Protein AF-A0A443QD16-F1 (afdb_monomer)

Secondary structure (DSSP, 8-state):
---------------SSPPPP---------BTTB------------SS--TT---------SSTTHHHHHTHHHHSPPP-SSHHHHHHHHHHHHHHHHHHHHTT---HHHHHHHHHHHHHHHHHHGGGB-TTS-B-SS-TTSSS---

Nearest PDB structures (foldseek):
  6tav-assembly1_C  TM=7.279E-01  e=1.720E-06  Homo sapiens
  6tav-assembly1_B  TM=7.252E-01  e=4.673E-06  Homo sapiens
  7voo-assembly1_A  TM=7.309E-01  e=1.351E-05  Homo sapiens
  6tav-assembly1_A  TM=7.197E-01  e=1.630E-05  Homo sapiens
  6tav-assembly1_D  TM=7.249E-01  e=1.965E-05  Homo sapiens

Organism: NCBI:txid1965070

Mean predicted aligned error: 9.18 Å

Solvent-accessible surface area (backbone atoms only — not comparable to full-atom values): 9807 Å² total; per-residue (Å²): 134,87,87,83,88,87,87,88,84,88,81,88,84,73,75,80,80,83,89,82,86,84,88,87,87,81,90,83,84,72,47,98,91,38,85,74,85,88,83,88,83,87,84,82,76,68,97,78,74,63,84,93,61,80,82,89,86,89,85,87,74,98,41,94,60,49,70,64,52,73,48,40,74,75,44,52,38,70,36,48,81,48,39,59,48,19,48,68,26,28,52,44,23,54,54,52,52,52,49,26,54,77,69,71,67,63,45,7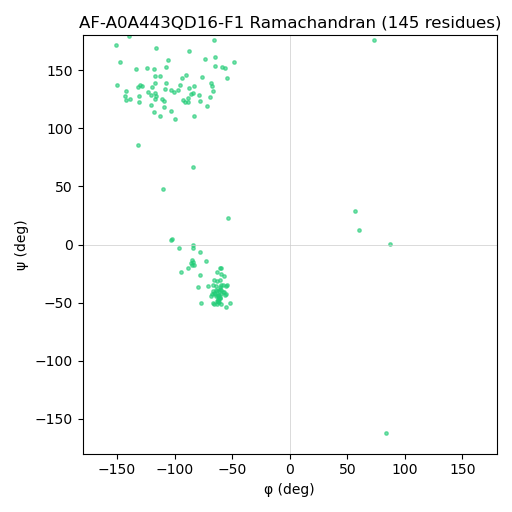3,71,58,50,53,52,28,51,52,25,43,55,53,24,52,60,54,48,55,62,23,47,46,98,86,71,26,41,26,60,52,63,84,80,56,95,62,61,77,90

Foldseek 3Di:
DDDDDDDDDDDDDADDDDDDDDDDDDDDDADPVRNDDDDDDDDDDDPDDDPPNDDDDDDDDPDPCVVVVVPVVVLLDAADDFLVSLVVNLVSLVVNQVVCVVVVNDDPVSVVSSVVSNVRSVVVQVQQADPVRAGDRHGPPDPDGPD

Structure (mmCIF, N/CA/C/O backbone):
data_AF-A0A443QD16-F1
#
_entry.id   AF-A0A443QD16-F1
#
loop_
_atom_site.group_PDB
_atom_site.id
_atom_site.type_symbol
_atom_site.label_atom_id
_atom_site.label_alt_id
_atom_site.label_comp_id
_atom_site.label_asym_id
_atom_site.label_entity_id
_atom_site.label_seq_id
_atom_site.pdbx_PDB_ins_code
_atom_site.Cartn_x
_atom_site.Cartn_y
_atom_site.Cartn_z
_atom_site.occupancy
_atom_site.B_iso_or_equiv
_atom_site.auth_seq_id
_atom_site.auth_comp_id
_atom_site.auth_asym_id
_atom_site.auth_atom_id
_atom_site.pdbx_PDB_model_num
ATOM 1 N N . MET A 1 1 ? -15.197 -53.457 21.925 1.00 50.12 1 MET A N 1
ATOM 2 C CA . MET A 1 1 ? -15.370 -51.988 21.973 1.00 50.12 1 MET A CA 1
ATOM 3 C C . MET A 1 1 ? -15.159 -51.446 20.571 1.00 50.12 1 MET A C 1
ATOM 5 O O . MET A 1 1 ? -14.107 -51.714 20.009 1.00 50.12 1 MET A O 1
ATOM 9 N N . ARG A 1 2 ? -16.152 -50.775 19.975 1.00 52.06 2 ARG A N 1
ATOM 10 C CA . ARG A 1 2 ? -15.963 -50.051 18.708 1.00 52.06 2 ARG A CA 1
ATOM 11 C C . ARG A 1 2 ? -15.500 -48.636 19.045 1.00 52.06 2 ARG A C 1
ATOM 13 O O . ARG A 1 2 ? -16.141 -47.984 19.862 1.00 52.06 2 ARG A O 1
ATOM 20 N N . ALA A 1 3 ? -14.380 -48.219 18.469 1.00 67.88 3 ALA A N 1
ATOM 21 C CA . ALA A 1 3 ? -13.935 -46.834 18.510 1.00 67.88 3 ALA A CA 1
ATOM 22 C C . ALA A 1 3 ? -14.655 -46.065 17.396 1.00 67.88 3 ALA A C 1
ATOM 24 O O . ALA A 1 3 ? -14.783 -46.575 16.282 1.00 67.88 3 ALA A O 1
ATOM 25 N N . TYR A 1 4 ? -15.139 -44.870 17.713 1.00 79.62 4 TYR A N 1
ATOM 26 C CA . TYR A 1 4 ? -15.719 -43.933 16.756 1.00 79.62 4 TYR A CA 1
ATOM 27 C C . TYR A 1 4 ? -14.838 -42.692 16.764 1.00 79.62 4 TYR A C 1
ATOM 29 O O . TYR A 1 4 ? -14.400 -42.263 17.832 1.00 79.62 4 TYR A O 1
ATOM 37 N N . ASP A 1 5 ? -14.601 -42.142 15.584 1.00 82.12 5 ASP A N 1
ATOM 38 C CA . ASP A 1 5 ? -13.921 -40.868 15.401 1.00 82.12 5 ASP A CA 1
ATOM 39 C C . ASP A 1 5 ? -14.961 -39.829 14.963 1.00 82.12 5 ASP A C 1
ATOM 41 O O . ASP A 1 5 ? -15.870 -40.152 14.192 1.00 82.12 5 ASP A O 1
ATOM 45 N N . VAL A 1 6 ? -14.881 -38.613 15.501 1.00 89.31 6 VAL A N 1
ATOM 46 C CA . VAL A 1 6 ? -15.849 -37.537 15.245 1.00 89.31 6 VAL A CA 1
ATOM 47 C C . VAL A 1 6 ? -15.092 -36.269 14.893 1.00 89.31 6 VAL A C 1
ATOM 49 O O . VAL A 1 6 ? -14.243 -35.807 15.652 1.00 89.31 6 VAL A O 1
ATOM 52 N N . VAL A 1 7 ? -15.46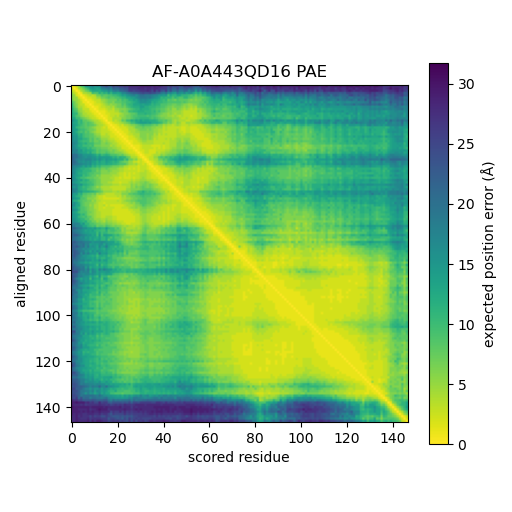7 -35.668 13.766 1.00 88.31 7 VAL A N 1
ATOM 53 C CA . VAL A 1 7 ? -14.936 -34.384 13.306 1.00 88.31 7 VAL A CA 1
ATOM 54 C C . VAL A 1 7 ? -16.010 -33.314 13.459 1.00 88.31 7 VAL A C 1
ATOM 56 O O . VAL A 1 7 ? -17.160 -33.514 13.067 1.00 88.31 7 VAL A O 1
ATOM 59 N N . PHE A 1 8 ? -15.625 -32.164 14.011 1.00 89.06 8 PHE A N 1
ATOM 60 C CA . PHE A 1 8 ? -16.461 -30.969 14.060 1.00 89.06 8 PHE A CA 1
ATOM 61 C C . PHE A 1 8 ? -15.882 -29.906 13.135 1.00 89.06 8 PHE A C 1
ATOM 63 O O . PHE A 1 8 ? -14.739 -29.488 13.312 1.00 89.06 8 PHE A O 1
ATOM 70 N N . GLU A 1 9 ? -16.699 -29.413 12.209 1.00 92.38 9 GLU A N 1
ATOM 71 C CA . GLU A 1 9 ? -16.370 -28.247 11.394 1.00 92.38 9 GLU A CA 1
ATOM 72 C C . GLU A 1 9 ? -17.349 -27.106 11.659 1.00 92.38 9 GLU A C 1
ATOM 74 O O . GLU A 1 9 ? -18.536 -27.315 11.915 1.00 92.38 9 GLU A O 1
ATOM 79 N N . LYS A 1 10 ? -16.840 -25.874 11.612 1.00 94.25 10 LYS A N 1
ATOM 80 C CA . LYS A 1 10 ? -17.655 -24.665 11.733 1.00 94.25 10 LYS A CA 1
ATOM 81 C C . LYS A 1 10 ? -17.893 -24.089 10.350 1.00 94.25 10 LYS A C 1
ATOM 83 O O . LYS A 1 10 ? -16.946 -23.861 9.604 1.00 94.25 10 LYS A O 1
ATOM 88 N N . LEU A 1 11 ? -19.150 -23.783 10.056 1.00 93.75 11 LEU A N 1
ATOM 89 C CA . LEU A 1 11 ? -19.541 -23.110 8.826 1.00 93.75 11 LEU A CA 1
ATOM 90 C C . LEU A 1 11 ? -19.833 -21.637 9.114 1.00 93.75 11 LEU A C 1
ATOM 92 O O . LEU A 1 11 ? -20.531 -21.304 10.073 1.00 93.75 11 LEU A O 1
ATOM 96 N N . LEU A 1 12 ? -19.291 -20.754 8.277 1.00 93.44 12 LEU A N 1
ATOM 97 C CA . LEU A 1 12 ? -19.601 -19.330 8.316 1.00 93.44 12 LEU A CA 1
ATOM 98 C C . LEU A 1 12 ? -20.901 -19.083 7.548 1.00 93.44 12 LEU A C 1
ATOM 100 O O . LEU A 1 12 ? -20.924 -19.168 6.322 1.00 93.44 12 LEU A O 1
ATOM 104 N N . VAL A 1 13 ? -21.961 -18.737 8.270 1.00 92.06 13 VAL A N 1
ATOM 105 C CA . VAL A 1 13 ? -23.222 -18.291 7.672 1.00 92.06 13 VAL A CA 1
ATOM 106 C C . VAL A 1 13 ? -23.131 -16.792 7.400 1.00 92.06 13 VAL A C 1
ATOM 108 O O . VAL A 1 13 ? -22.746 -16.018 8.277 1.00 92.06 13 VAL A O 1
ATOM 111 N N . LYS A 1 14 ? -23.460 -16.387 6.174 1.00 91.19 14 LYS A N 1
ATOM 112 C CA . LYS A 1 14 ? -23.556 -14.981 5.772 1.00 91.19 14 LYS A CA 1
ATOM 113 C C . LYS A 1 14 ? -25.028 -14.599 5.591 1.00 91.19 14 LYS A C 1
ATOM 115 O O . LYS A 1 14 ? -25.821 -15.486 5.273 1.00 91.19 14 LYS A O 1
ATOM 120 N N . PRO A 1 15 ? -25.385 -13.318 5.777 1.00 89.69 15 PRO A N 1
ATOM 121 C CA . PRO A 1 15 ? -26.707 -12.825 5.416 1.00 89.69 15 PRO A CA 1
ATOM 122 C C . PRO A 1 15 ? -27.012 -13.094 3.941 1.00 89.69 15 PRO A C 1
ATOM 124 O O . PRO A 1 15 ? -26.105 -13.158 3.107 1.00 89.69 15 PRO A O 1
ATOM 127 N N . GLU A 1 16 ? -28.294 -13.242 3.640 1.00 84.94 16 GLU A N 1
ATOM 128 C CA . GLU A 1 16 ? -28.808 -13.249 2.273 1.00 84.94 16 GLU A CA 1
ATOM 129 C C . GLU A 1 16 ? -28.607 -11.881 1.589 1.00 84.94 16 GLU A C 1
ATOM 131 O O . GLU A 1 16 ? -28.401 -10.869 2.259 1.00 84.94 16 GLU A O 1
ATOM 136 N N . CYS A 1 17 ? -28.669 -11.859 0.252 1.00 86.31 17 CYS A N 1
ATOM 137 C CA . CYS A 1 17 ? -28.423 -10.692 -0.615 1.00 86.31 17 CYS A CA 1
ATOM 138 C C . CYS A 1 17 ? -26.952 -10.243 -0.759 1.00 86.31 17 CYS A C 1
ATOM 140 O O . CYS A 1 17 ? -26.018 -10.819 -0.203 1.00 86.31 17 CYS A O 1
ATOM 142 N N . GLU A 1 18 ? -26.749 -9.234 -1.611 1.00 88.62 18 GLU A N 1
ATOM 143 C CA . GLU A 1 18 ? -25.450 -8.618 -1.884 1.00 88.62 18 GLU A CA 1
ATOM 144 C C . GLU A 1 18 ? -25.155 -7.488 -0.887 1.00 88.62 18 GLU A C 1
ATOM 146 O O . GLU A 1 18 ? -26.003 -6.635 -0.613 1.00 88.62 18 GLU A O 1
ATOM 151 N N . THR A 1 19 ? -23.931 -7.460 -0.353 1.00 89.25 19 THR A N 1
ATOM 152 C CA . THR A 1 19 ? -23.492 -6.414 0.576 1.00 89.25 19 THR A CA 1
ATOM 153 C C . THR A 1 19 ? -23.293 -5.089 -0.152 1.00 89.25 19 THR A C 1
ATOM 155 O O . THR A 1 19 ? -22.412 -4.962 -1.000 1.00 89.25 19 THR A O 1
ATOM 158 N N . VAL A 1 20 ? -24.041 -4.064 0.250 1.00 89.56 20 VAL A N 1
ATOM 159 C CA . VAL A 1 20 ? -23.850 -2.694 -0.238 1.00 89.56 20 VAL A CA 1
ATOM 160 C C . VAL A 1 20 ? -22.880 -1.948 0.676 1.00 89.56 20 VAL A C 1
ATOM 162 O O . VAL A 1 20 ? -23.121 -1.804 1.873 1.00 89.56 20 VAL A O 1
ATOM 165 N N . TYR A 1 21 ? -21.787 -1.440 0.105 1.00 90.81 21 TYR A N 1
ATOM 166 C CA . TYR A 1 21 ? -20.778 -0.675 0.838 1.00 90.81 21 TYR A CA 1
ATOM 167 C C . TYR A 1 21 ? -20.996 0.832 0.683 1.00 90.81 21 TYR A C 1
ATOM 169 O O . TYR A 1 21 ? -21.135 1.341 -0.427 1.00 90.81 21 TYR A O 1
ATOM 177 N N . GLN A 1 22 ? -20.950 1.560 1.799 1.00 90.06 22 GLN A N 1
ATOM 178 C CA . GLN A 1 22 ? -20.892 3.022 1.819 1.00 90.06 22 GLN A CA 1
ATOM 179 C C . GLN A 1 22 ? -19.617 3.463 2.543 1.00 90.06 22 GLN A C 1
ATOM 181 O O . GLN A 1 22 ? -19.337 3.007 3.650 1.00 90.06 22 GLN A O 1
ATOM 186 N N . ASN A 1 23 ? -18.836 4.347 1.918 1.00 91.44 23 ASN A N 1
ATOM 187 C CA . ASN A 1 23 ? -17.602 4.886 2.489 1.00 91.44 23 ASN A CA 1
ATOM 188 C C . ASN A 1 23 ? -17.710 6.410 2.617 1.00 91.44 23 ASN A C 1
ATOM 190 O O . ASN A 1 23 ? -18.166 7.091 1.701 1.00 91.44 23 ASN A O 1
ATOM 194 N N . SER A 1 24 ? -17.285 6.943 3.760 1.00 90.19 24 SER A N 1
ATOM 195 C CA . SER A 1 24 ? -17.110 8.375 3.977 1.00 90.19 24 SER A CA 1
ATOM 196 C C . SER A 1 24 ? -15.738 8.634 4.585 1.00 90.19 24 SER A C 1
ATOM 198 O O . SER A 1 24 ? -15.427 8.137 5.666 1.00 90.19 24 SER A O 1
ATOM 200 N N . ALA A 1 25 ? -14.938 9.453 3.907 1.00 88.88 25 ALA A N 1
ATOM 201 C CA . ALA A 1 25 ? -13.618 9.863 4.365 1.00 88.88 25 ALA A CA 1
ATOM 202 C C . ALA A 1 25 ? -13.601 11.358 4.694 1.00 88.88 25 ALA A C 1
ATOM 204 O O . ALA A 1 25 ? -14.266 12.169 4.045 1.00 88.88 25 ALA A O 1
ATOM 205 N N . ASN A 1 26 ? -12.827 11.734 5.710 1.00 90.00 26 ASN A N 1
ATOM 206 C CA . ASN A 1 26 ? -12.648 13.127 6.086 1.00 90.00 26 ASN A CA 1
ATOM 207 C C . ASN A 1 26 ? -11.211 13.386 6.533 1.00 90.00 26 ASN A C 1
ATOM 209 O O . ASN A 1 26 ? -10.706 12.699 7.420 1.00 90.00 26 ASN A O 1
ATOM 213 N N . LEU A 1 27 ? -10.578 14.398 5.942 1.00 89.56 27 LEU A N 1
ATOM 214 C CA . LEU A 1 27 ? -9.250 14.839 6.339 1.00 89.56 27 LEU A CA 1
ATOM 215 C C . LEU A 1 27 ? -9.368 15.876 7.457 1.00 89.56 27 LEU A C 1
ATOM 217 O O . LEU A 1 27 ? -9.987 16.927 7.285 1.00 89.56 27 LEU A O 1
ATOM 221 N N . VAL A 1 28 ? -8.740 15.592 8.596 1.00 90.12 28 VAL A N 1
ATOM 222 C CA . VAL A 1 28 ? -8.699 16.504 9.741 1.00 90.12 28 VAL A CA 1
ATOM 223 C C . VAL A 1 28 ? -7.287 17.051 9.889 1.00 90.12 28 VAL A C 1
ATOM 225 O O . VAL A 1 28 ? -6.347 16.300 10.133 1.00 90.12 28 VAL A O 1
ATOM 228 N N . MET A 1 29 ? -7.146 18.370 9.768 1.00 87.75 29 MET A N 1
ATOM 229 C CA . MET A 1 29 ? -5.894 19.077 10.026 1.00 87.75 29 MET A CA 1
ATOM 230 C C . MET A 1 29 ? -6.070 19.956 11.261 1.00 87.75 29 MET A C 1
ATOM 232 O O . MET A 1 29 ? -6.825 20.930 11.245 1.00 87.75 29 MET A O 1
ATOM 236 N N . LEU A 1 30 ? -5.390 19.578 12.340 1.00 90.12 30 LEU A N 1
ATOM 237 C CA . LEU A 1 30 ? -5.310 20.371 13.561 1.00 90.12 30 LEU A CA 1
ATOM 238 C C . LEU A 1 30 ? -4.047 21.233 13.507 1.00 90.12 30 LEU A C 1
ATOM 240 O O . LEU A 1 30 ? -3.014 20.811 12.988 1.00 90.12 30 LEU A O 1
ATOM 244 N N . ASN A 1 31 ? -4.132 22.450 14.029 1.00 90.81 31 ASN A N 1
ATOM 245 C CA . ASN A 1 31 ? -2.991 23.352 14.168 1.00 90.81 31 ASN A CA 1
ATOM 246 C C . ASN A 1 31 ? -3.074 24.073 15.521 1.00 90.81 31 ASN A C 1
ATOM 248 O O . ASN A 1 31 ? -4.016 23.860 16.283 1.00 90.81 31 ASN A O 1
ATOM 252 N N . ALA A 1 32 ? -2.105 24.939 15.826 1.00 90.75 32 ALA A N 1
ATOM 253 C CA . ALA A 1 32 ? -2.092 25.674 17.093 1.00 90.75 32 ALA A CA 1
ATOM 254 C C . ALA A 1 32 ? -3.368 26.515 17.327 1.00 90.75 32 ALA A C 1
ATOM 256 O O . ALA A 1 32 ? -3.758 26.731 18.469 1.00 90.75 32 ALA A O 1
ATOM 257 N N . SER A 1 33 ? -4.039 26.952 16.257 1.00 90.31 33 SER A N 1
ATOM 258 C CA . SER A 1 33 ? -5.282 27.732 16.307 1.00 90.31 33 SER A CA 1
ATOM 259 C C . SER A 1 33 ? -6.549 26.867 16.358 1.00 90.31 33 SER A C 1
ATOM 261 O O . SER A 1 33 ? -7.603 27.349 16.761 1.00 90.31 33 SER A O 1
ATOM 263 N N . ARG A 1 34 ? -6.473 25.598 15.942 1.00 86.94 34 ARG A N 1
ATOM 264 C CA . ARG A 1 34 ? -7.593 24.654 15.871 1.00 86.94 34 ARG A CA 1
ATOM 265 C C . ARG A 1 34 ? -7.190 23.337 16.520 1.00 86.94 34 ARG A C 1
ATOM 267 O O . ARG A 1 34 ? -6.746 22.405 15.851 1.00 86.94 34 ARG A O 1
ATOM 274 N N . THR A 1 35 ? -7.364 23.284 17.835 1.00 89.50 35 THR A N 1
ATOM 275 C CA . THR A 1 35 ? -6.977 22.150 18.685 1.00 89.50 35 THR A CA 1
ATOM 276 C C . THR A 1 35 ? -8.040 21.054 18.761 1.00 89.50 35 THR A C 1
ATOM 278 O O . THR A 1 35 ? -7.724 19.932 19.145 1.00 89.50 35 THR A O 1
ATOM 281 N N . SER A 1 36 ? -9.285 21.342 18.367 1.00 91.12 36 SER A N 1
ATOM 282 C CA . SER A 1 36 ? -10.378 20.369 18.339 1.00 91.12 36 SER A CA 1
ATOM 283 C C . SER A 1 36 ? -11.168 20.418 17.028 1.00 91.12 36 SER A C 1
ATOM 285 O O . SER A 1 36 ? -11.258 21.440 16.339 1.00 91.12 36 SER A O 1
ATOM 287 N N . TYR A 1 37 ? -11.731 19.268 16.663 1.00 91.31 37 TYR A N 1
ATOM 288 C CA . TYR A 1 37 ? -12.570 19.089 15.486 1.00 91.31 37 TYR A CA 1
ATOM 289 C C . TYR A 1 37 ? -13.701 18.121 15.825 1.00 91.31 37 TYR A C 1
ATOM 291 O O . TYR A 1 37 ? -13.450 17.059 16.388 1.00 91.31 37 TYR A O 1
ATOM 299 N N . ASN A 1 38 ? -14.933 18.477 15.468 1.00 92.19 38 ASN A N 1
ATOM 300 C CA . ASN A 1 38 ? -16.099 17.616 15.621 1.00 92.19 38 ASN A CA 1
ATOM 301 C C . ASN A 1 38 ? -16.868 17.571 14.294 1.00 92.19 38 ASN A C 1
ATOM 303 O O . ASN A 1 38 ? -17.029 18.602 13.638 1.00 92.19 38 ASN A O 1
ATOM 307 N N . ARG A 1 39 ? -17.318 16.379 13.895 1.00 90.12 39 ARG A N 1
ATOM 308 C CA . ARG A 1 39 ? -18.165 16.157 12.722 1.00 90.12 39 ARG A CA 1
ATOM 309 C C . ARG A 1 39 ? -19.067 14.953 12.949 1.00 90.12 39 ARG A C 1
ATOM 311 O O . ARG A 1 39 ? -18.605 13.905 13.389 1.00 90.12 39 ARG A O 1
ATOM 318 N N . THR A 1 40 ? -20.322 15.098 12.548 1.00 92.50 40 THR A N 1
ATOM 319 C CA . THR A 1 40 ? -21.315 14.022 12.533 1.00 92.50 40 THR A CA 1
ATOM 320 C C . THR A 1 40 ? -21.373 13.377 11.149 1.00 92.50 40 THR A C 1
ATOM 322 O O . THR A 1 40 ? -21.360 14.079 10.135 1.00 92.50 40 THR A O 1
ATOM 325 N N . PHE A 1 41 ? -21.438 12.046 11.107 1.00 90.50 41 PHE A N 1
ATOM 326 C CA . PHE A 1 41 ? -21.664 11.268 9.889 1.00 90.50 41 PHE A CA 1
ATOM 327 C C . PHE A 1 41 ? -23.066 10.665 9.943 1.00 90.50 41 PHE A C 1
ATOM 329 O O . PHE A 1 41 ? -23.390 9.950 10.888 1.00 90.50 41 PHE A O 1
ATOM 336 N N . ASN A 1 42 ? -23.885 10.953 8.933 1.00 90.69 42 ASN A N 1
ATOM 337 C CA . ASN A 1 42 ? -25.216 10.368 8.801 1.00 90.69 42 ASN A CA 1
ATOM 338 C C . ASN A 1 42 ? -25.113 9.114 7.930 1.00 90.69 42 ASN A C 1
ATOM 340 O O . ASN A 1 42 ? -24.608 9.189 6.810 1.00 90.69 42 ASN A O 1
ATOM 344 N N . ILE A 1 43 ? -25.574 7.977 8.447 1.00 88.56 43 ILE A N 1
ATOM 345 C CA . ILE A 1 43 ? -25.550 6.687 7.750 1.00 88.56 43 ILE A CA 1
ATOM 346 C C . ILE A 1 43 ? -26.963 6.411 7.248 1.00 88.56 43 ILE A C 1
ATOM 348 O O . ILE A 1 43 ? -27.882 6.241 8.046 1.00 88.56 43 ILE A O 1
ATOM 352 N N . ASN A 1 44 ? -27.134 6.382 5.928 1.00 87.88 44 ASN A N 1
ATOM 353 C CA . ASN A 1 44 ? -28.432 6.151 5.304 1.00 87.88 44 ASN A CA 1
ATOM 354 C C . ASN A 1 44 ? -28.528 4.688 4.870 1.00 87.88 44 ASN A C 1
ATOM 356 O O . ASN A 1 44 ? -27.873 4.276 3.909 1.00 87.88 44 ASN A O 1
ATOM 360 N N . LEU A 1 45 ? -29.348 3.912 5.576 1.00 87.25 45 LEU A N 1
ATOM 361 C CA . LEU A 1 45 ? -29.637 2.531 5.202 1.00 87.25 45 LEU A CA 1
ATOM 362 C C . LEU A 1 45 ? -30.625 2.492 4.021 1.00 87.25 45 LEU A C 1
ATOM 364 O O . LEU A 1 45 ? -31.517 3.342 3.942 1.00 87.25 45 LEU A O 1
ATOM 368 N N . PRO A 1 46 ? -30.478 1.533 3.091 1.00 87.62 46 PRO A N 1
ATOM 369 C CA . PRO A 1 46 ? -31.449 1.339 2.021 1.00 87.62 46 PRO A CA 1
ATOM 370 C C . PRO A 1 46 ? -32.810 0.906 2.587 1.00 87.62 46 PRO A C 1
ATOM 372 O O . PRO A 1 46 ? -32.888 0.298 3.651 1.00 87.62 46 PRO A O 1
ATOM 375 N N . GLN A 1 47 ? -33.893 1.202 1.857 1.00 86.56 47 GLN A N 1
ATOM 376 C CA . GLN A 1 47 ? -35.263 0.881 2.292 1.00 86.56 47 GLN A CA 1
ATOM 377 C C . GLN A 1 47 ? -35.502 -0.619 2.501 1.00 86.56 47 GLN A C 1
ATOM 379 O O . GLN A 1 47 ? -36.318 -0.996 3.336 1.00 86.56 47 GLN A O 1
ATOM 384 N N . ILE A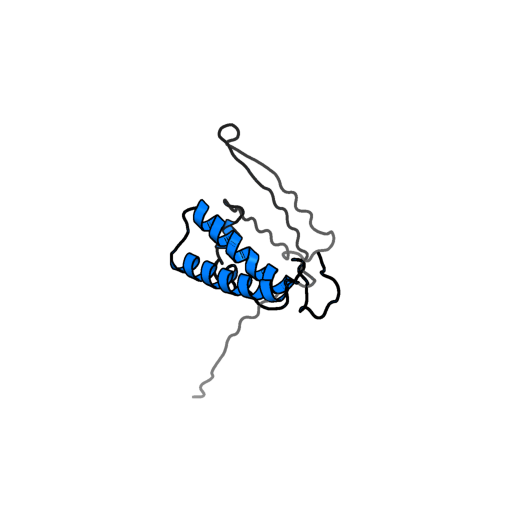 1 48 ? -34.804 -1.461 1.737 1.00 89.38 48 ILE A N 1
ATOM 385 C CA . ILE A 1 48 ? -34.864 -2.917 1.838 1.00 89.38 48 ILE A CA 1
ATOM 386 C C . ILE A 1 48 ? -33.464 -3.389 2.227 1.00 89.38 48 ILE A C 1
ATOM 388 O O . ILE A 1 48 ? -32.519 -3.218 1.457 1.00 89.38 48 ILE A O 1
ATOM 392 N N . PHE A 1 49 ? -33.330 -3.957 3.423 1.00 90.25 49 PHE A N 1
ATOM 393 C CA . PHE A 1 49 ? -32.099 -4.574 3.912 1.00 90.25 49 PHE A CA 1
ATOM 394 C C . PHE A 1 49 ? -32.433 -5.757 4.826 1.00 90.25 49 PHE A C 1
ATOM 396 O O . PHE A 1 49 ? -33.532 -5.833 5.377 1.00 90.25 49 PHE A O 1
ATOM 403 N N . VAL A 1 50 ? -31.489 -6.687 4.970 1.00 93.12 50 VAL A N 1
ATOM 404 C CA . VAL A 1 50 ? -31.639 -7.845 5.860 1.00 93.12 50 VAL A CA 1
ATOM 405 C C . VAL A 1 50 ? -31.366 -7.395 7.300 1.00 93.12 50 VAL A C 1
ATOM 407 O O . VAL A 1 50 ? -30.320 -6.783 7.530 1.00 93.12 50 VAL A O 1
ATOM 410 N N . PRO A 1 51 ? -32.248 -7.672 8.275 1.00 90.62 51 PRO A N 1
ATOM 411 C CA . PRO A 1 51 ? -31.999 -7.325 9.674 1.00 90.62 51 PRO A CA 1
ATOM 412 C C . PRO A 1 51 ? -30.665 -7.890 10.186 1.00 90.62 51 PRO A C 1
ATOM 414 O O . PRO A 1 51 ? -30.266 -8.988 9.797 1.00 90.62 51 PRO A O 1
ATOM 417 N N . ASP A 1 52 ? -29.967 -7.130 11.031 1.00 90.06 52 ASP A N 1
ATOM 418 C CA . ASP A 1 52 ? -28.668 -7.477 11.628 1.00 90.06 52 ASP A CA 1
ATOM 419 C C . ASP A 1 52 ? -27.526 -7.719 10.616 1.00 90.06 52 ASP A C 1
ATOM 421 O O . ASP A 1 52 ? -26.453 -8.236 10.969 1.00 90.06 52 ASP A O 1
ATOM 425 N N . SER A 1 53 ? -27.718 -7.348 9.345 1.00 92.06 53 SER A N 1
ATOM 426 C CA . SER A 1 53 ? -26.676 -7.410 8.310 1.00 92.06 53 SER A CA 1
ATOM 427 C C . SER A 1 53 ? -25.767 -6.179 8.309 1.00 92.06 53 SER A C 1
ATOM 429 O O . SER A 1 53 ? -24.670 -6.216 7.746 1.00 92.06 53 SER A O 1
ATOM 431 N N . GLU A 1 54 ? -26.174 -5.099 8.975 1.00 90.81 54 GLU A N 1
ATOM 432 C CA . GLU A 1 54 ? -25.435 -3.850 9.025 1.00 90.81 54 GLU A CA 1
ATOM 433 C C . GLU A 1 54 ? -24.119 -3.988 9.799 1.00 90.81 54 GLU A C 1
ATOM 435 O O . GLU A 1 54 ? -24.026 -4.603 10.864 1.00 90.81 54 GLU A O 1
ATOM 440 N N . ARG A 1 55 ? -23.053 -3.405 9.252 1.00 92.06 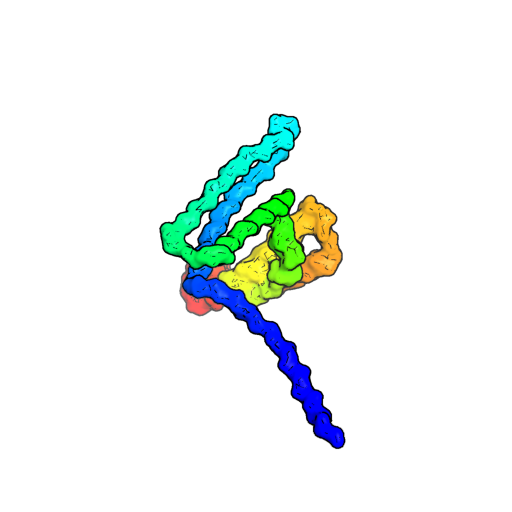55 ARG A N 1
ATOM 441 C CA . ARG A 1 55 ? -21.734 -3.351 9.886 1.00 92.06 55 ARG A CA 1
ATOM 442 C C . ARG A 1 55 ? -21.151 -1.964 9.666 1.00 92.06 55 ARG A C 1
ATOM 444 O O . ARG A 1 55 ? -21.047 -1.509 8.531 1.00 92.06 55 ARG A O 1
ATOM 451 N N . ILE A 1 56 ? -20.761 -1.303 10.754 1.00 92.12 56 ILE A N 1
ATOM 452 C CA . ILE A 1 56 ? -20.144 0.027 10.722 1.00 92.12 56 ILE A CA 1
ATOM 453 C C . ILE A 1 56 ? -18.727 -0.095 11.271 1.00 92.12 56 ILE A C 1
ATOM 455 O O . ILE A 1 56 ? -18.521 -0.575 12.384 1.00 92.12 56 ILE A O 1
ATOM 459 N N . SER A 1 57 ? -17.748 0.361 10.494 1.00 93.31 57 SER A N 1
ATOM 460 C CA . SER A 1 57 ? -16.344 0.418 10.897 1.00 93.31 57 SER A CA 1
ATOM 461 C C . SER A 1 57 ? -15.820 1.841 10.772 1.00 93.31 57 SER A C 1
ATOM 463 O O . SER A 1 57 ? -15.974 2.464 9.722 1.00 93.31 57 SER A O 1
ATOM 465 N N . VAL A 1 58 ? -15.159 2.334 11.818 1.00 92.19 58 VAL A N 1
ATOM 466 C CA . VAL A 1 58 ? -14.503 3.646 11.824 1.00 92.19 58 VAL A CA 1
ATOM 467 C C . VAL A 1 58 ? -13.005 3.445 12.008 1.00 92.19 58 VAL A C 1
ATOM 469 O O . VAL A 1 58 ? -12.576 2.746 12.922 1.00 92.19 58 VAL A O 1
ATOM 472 N N . SER A 1 59 ? -12.208 4.077 11.149 1.00 89.44 59 SER A N 1
ATOM 473 C CA . SER A 1 59 ? -10.747 4.052 11.219 1.00 89.44 59 SER A CA 1
ATOM 474 C C . SER A 1 59 ? -10.187 5.467 11.182 1.00 89.44 59 SER A C 1
ATOM 476 O O . SER A 1 59 ? -10.601 6.272 10.347 1.00 89.44 59 SER A O 1
ATOM 478 N N . VAL A 1 60 ? -9.210 5.753 12.040 1.00 89.25 60 VAL A N 1
ATOM 479 C CA . VAL A 1 60 ? -8.486 7.029 12.057 1.00 89.25 60 VAL A CA 1
ATOM 480 C C . VAL A 1 60 ? -7.027 6.758 11.729 1.00 89.25 60 VAL A C 1
ATOM 482 O O . VAL A 1 60 ? -6.391 5.914 12.356 1.00 89.25 60 VAL A O 1
ATOM 485 N N . ILE A 1 61 ? -6.497 7.481 10.744 1.00 87.00 61 ILE A N 1
ATOM 486 C CA . ILE A 1 61 ? -5.115 7.338 10.293 1.00 87.00 61 ILE A CA 1
ATOM 487 C C . ILE A 1 61 ? -4.432 8.695 10.475 1.00 87.00 61 ILE A C 1
ATOM 489 O O . ILE A 1 61 ? -4.869 9.693 9.908 1.00 87.00 61 ILE A O 1
ATOM 493 N N . GLY A 1 62 ? -3.370 8.737 11.285 1.00 85.69 62 GLY A N 1
ATOM 494 C CA . GLY A 1 62 ? -2.629 9.973 11.583 1.00 85.69 62 GLY A CA 1
ATOM 495 C C . GLY A 1 62 ? -1.671 10.424 10.477 1.00 85.69 62 GLY A C 1
ATOM 496 O O . GLY A 1 62 ? -1.084 11.497 10.568 1.00 85.69 62 GLY A O 1
ATOM 497 N N . ASP A 1 63 ? -1.499 9.605 9.443 1.00 82.31 63 ASP A N 1
ATOM 498 C CA . ASP A 1 63 ? -0.633 9.876 8.304 1.00 82.31 63 ASP A CA 1
ATOM 499 C C . ASP A 1 63 ? -1.298 9.360 7.028 1.00 82.31 63 ASP A C 1
ATOM 501 O O . ASP A 1 63 ? -1.619 8.177 6.929 1.00 82.31 63 ASP A O 1
ATOM 505 N N . MET A 1 64 ? -1.478 10.234 6.038 1.00 80.62 64 MET A N 1
ATOM 506 C CA . MET A 1 64 ? -2.129 9.904 4.769 1.00 80.62 64 MET A CA 1
ATOM 507 C C . MET A 1 64 ? -1.487 8.700 4.063 1.00 80.62 64 MET A C 1
ATOM 509 O O . MET A 1 64 ? -2.189 7.903 3.447 1.00 80.62 64 MET A O 1
ATOM 513 N N . LEU A 1 65 ? -0.166 8.539 4.179 1.00 83.00 65 LEU A N 1
ATOM 514 C CA . LEU A 1 65 ? 0.557 7.407 3.596 1.00 83.00 65 LEU A CA 1
ATOM 515 C C . LEU A 1 65 ? 0.789 6.272 4.603 1.00 83.00 65 LEU A C 1
ATOM 517 O O . LEU A 1 65 ? 1.285 5.212 4.229 1.00 83.00 65 LEU A O 1
ATOM 521 N N . GLY A 1 66 ? 0.390 6.444 5.866 1.00 80.25 66 GLY A N 1
ATOM 522 C CA . GLY A 1 66 ? 0.609 5.470 6.935 1.00 80.25 66 GLY A CA 1
ATOM 523 C C . GLY A 1 66 ? 0.040 4.084 6.619 1.00 80.25 66 GLY A C 1
ATOM 524 O O . GLY A 1 66 ? 0.722 3.076 6.810 1.00 80.25 66 GLY A O 1
ATOM 525 N N . ALA A 1 67 ? -1.174 4.022 6.063 1.00 79.69 67 ALA A N 1
ATOM 526 C CA . ALA A 1 67 ? -1.796 2.753 5.686 1.00 79.69 67 ALA A CA 1
ATOM 527 C C . ALA A 1 67 ? -1.062 2.061 4.525 1.00 79.69 67 ALA A C 1
ATOM 529 O O . ALA A 1 67 ? -0.788 0.866 4.606 1.00 79.69 67 ALA A O 1
ATOM 530 N N . ALA A 1 68 ? -0.660 2.811 3.491 1.00 79.06 68 ALA A N 1
ATOM 531 C CA . ALA A 1 68 ? 0.099 2.266 2.361 1.00 79.06 68 ALA A CA 1
ATOM 532 C C . ALA A 1 68 ? 1.471 1.714 2.793 1.00 79.06 68 ALA A C 1
ATOM 534 O O . ALA A 1 68 ? 1.973 0.745 2.231 1.00 79.06 68 ALA A O 1
ATOM 535 N N . ILE A 1 69 ? 2.066 2.309 3.827 1.00 81.44 69 ILE A N 1
ATOM 536 C CA . ILE A 1 69 ? 3.398 1.959 4.332 1.00 81.44 69 ILE A CA 1
ATOM 537 C C . ILE A 1 69 ? 3.359 0.794 5.326 1.00 81.44 69 ILE A C 1
ATOM 539 O O . ILE A 1 69 ? 4.381 0.148 5.551 1.00 81.44 69 ILE A O 1
ATOM 543 N N . THR A 1 70 ? 2.194 0.468 5.889 1.00 80.12 70 THR A N 1
ATOM 544 C CA . THR A 1 70 ? 2.056 -0.703 6.774 1.00 80.12 70 THR A CA 1
ATOM 545 C C . THR A 1 70 ? 2.425 -1.993 6.031 1.00 80.12 70 THR A C 1
ATOM 547 O O . THR A 1 70 ? 3.090 -2.854 6.598 1.00 80.12 70 THR A O 1
ATOM 550 N N . ASN A 1 71 ? 2.121 -2.059 4.730 1.00 83.44 71 ASN A N 1
ATOM 551 C CA . ASN A 1 71 ? 2.509 -3.152 3.835 1.00 83.44 71 ASN A CA 1
ATOM 552 C C . ASN A 1 71 ? 3.567 -2.697 2.821 1.00 83.44 71 ASN A C 1
ATOM 554 O O . ASN A 1 71 ? 3.448 -2.929 1.621 1.00 83.44 71 ASN A O 1
ATOM 558 N N . ILE A 1 72 ? 4.622 -2.023 3.281 1.00 86.12 72 ILE A N 1
ATOM 559 C CA . ILE A 1 72 ? 5.631 -1.460 2.374 1.00 86.12 72 ILE A CA 1
ATOM 560 C C . ILE A 1 72 ? 6.332 -2.501 1.494 1.00 86.12 72 ILE A C 1
ATOM 562 O O . ILE A 1 72 ? 6.798 -2.173 0.407 1.00 86.12 72 ILE A O 1
ATOM 566 N N . ASP A 1 73 ? 6.397 -3.758 1.933 1.00 85.62 73 ASP A N 1
ATOM 567 C CA . ASP A 1 73 ? 6.959 -4.835 1.123 1.00 85.62 73 ASP A CA 1
ATOM 568 C C . ASP A 1 73 ? 6.114 -5.126 -0.134 1.00 85.62 73 ASP A C 1
ATOM 570 O O . ASP A 1 73 ? 6.707 -5.457 -1.162 1.00 85.62 73 ASP A O 1
ATOM 574 N N . ASP A 1 74 ? 4.791 -4.912 -0.079 1.00 85.62 74 ASP A N 1
ATOM 575 C CA . ASP A 1 74 ? 3.878 -4.951 -1.232 1.00 85.62 74 ASP A CA 1
ATOM 576 C C . ASP A 1 74 ? 3.950 -3.689 -2.092 1.00 85.62 74 ASP A C 1
ATOM 578 O O . ASP A 1 74 ? 3.644 -3.735 -3.280 1.00 85.62 74 ASP A O 1
ATOM 582 N N . LEU A 1 75 ? 4.340 -2.557 -1.507 1.00 88.00 75 LEU A N 1
ATOM 583 C CA . LEU A 1 75 ? 4.496 -1.299 -2.234 1.00 88.00 75 LEU A CA 1
ATOM 584 C C . LEU A 1 75 ? 5.824 -1.255 -3.009 1.00 88.00 75 LEU A C 1
ATOM 586 O O . LEU A 1 75 ? 5.885 -0.734 -4.120 1.00 88.00 75 LEU A O 1
ATOM 590 N N . LEU A 1 76 ? 6.888 -1.829 -2.438 1.00 92.56 76 LEU A N 1
ATOM 591 C CA . LEU A 1 76 ? 8.209 -1.962 -3.058 1.00 92.56 76 LEU A CA 1
ATOM 592 C C . LEU A 1 76 ? 8.268 -3.19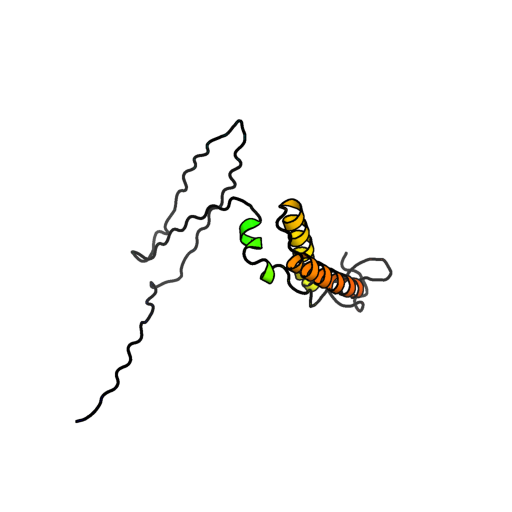7 -3.965 1.00 92.56 76 LEU A C 1
ATOM 594 O O . LEU A 1 76 ? 8.979 -4.166 -3.678 1.00 92.56 76 LEU A O 1
ATOM 598 N N . ARG A 1 77 ? 7.508 -3.167 -5.060 1.00 91.69 77 ARG A N 1
ATOM 599 C CA . ARG A 1 77 ? 7.492 -4.234 -6.069 1.00 91.69 77 ARG A CA 1
ATOM 600 C C . ARG A 1 77 ? 8.518 -3.995 -7.160 1.00 91.69 77 ARG A C 1
ATOM 602 O O . ARG A 1 77 ? 8.794 -2.856 -7.531 1.00 91.69 77 ARG A O 1
ATOM 609 N N . GLU A 1 78 ? 9.078 -5.085 -7.663 1.00 94.56 78 GLU A N 1
ATOM 610 C CA . GLU A 1 78 ? 9.941 -5.033 -8.834 1.00 94.56 78 GLU A CA 1
ATOM 611 C C . GLU A 1 78 ? 9.110 -4.630 -10.066 1.00 94.56 78 GLU A C 1
ATOM 613 O O . GLU A 1 78 ? 8.027 -5.185 -10.267 1.00 94.56 78 GLU A O 1
ATOM 618 N N . PRO A 1 79 ? 9.566 -3.661 -10.875 1.00 94.06 79 PRO A N 1
ATOM 619 C CA . PRO A 1 79 ? 8.872 -3.277 -12.098 1.00 94.06 79 PRO A CA 1
ATOM 620 C C . PRO A 1 79 ? 8.912 -4.361 -13.183 1.00 94.06 79 PRO A C 1
ATOM 622 O O . PRO A 1 79 ? 9.942 -4.994 -13.413 1.00 94.06 79 PRO A O 1
ATOM 625 N N . TYR A 1 80 ? 7.790 -4.568 -13.876 1.00 90.69 80 TYR A N 1
ATOM 626 C CA . TYR A 1 80 ? 7.645 -5.570 -14.936 1.00 90.69 80 TYR A CA 1
ATOM 627 C C . TYR A 1 80 ? 6.613 -5.133 -15.983 1.00 90.69 80 TYR A C 1
ATOM 629 O O . TYR A 1 80 ? 5.885 -4.164 -15.787 1.00 90.69 80 TYR A O 1
ATOM 637 N N . GLY A 1 81 ? 6.522 -5.883 -17.085 1.00 89.38 81 GLY A N 1
ATOM 638 C CA . GLY A 1 81 ? 5.485 -5.677 -18.102 1.00 89.38 81 GLY A CA 1
ATOM 639 C C . GLY A 1 81 ? 5.803 -4.585 -19.129 1.00 89.38 81 GLY A C 1
ATOM 640 O O . GLY A 1 81 ? 6.971 -4.234 -19.326 1.00 89.38 81 GLY A O 1
ATOM 641 N N . CYS A 1 82 ? 4.768 -4.122 -19.830 1.00 88.50 82 CYS A N 1
ATOM 642 C CA . CYS A 1 82 ? 4.834 -3.058 -20.849 1.00 88.50 82 CYS A CA 1
ATOM 643 C C . CYS A 1 82 ? 5.208 -1.695 -20.225 1.00 88.50 82 CYS A C 1
ATOM 645 O O . CYS A 1 82 ? 5.330 -1.622 -19.003 1.00 88.50 82 CYS A O 1
ATOM 647 N N . GLY A 1 83 ? 5.386 -0.634 -21.018 1.00 87.06 83 GLY A N 1
ATOM 648 C CA . GLY A 1 83 ? 5.777 0.694 -20.519 1.00 87.06 83 GLY A CA 1
ATOM 649 C C . GLY A 1 83 ? 4.874 1.189 -19.383 1.00 87.06 83 GLY A C 1
ATOM 650 O O . GLY A 1 83 ? 5.347 1.467 -18.279 1.00 87.06 83 GLY A O 1
ATOM 651 N N . GLU A 1 84 ? 3.544 1.157 -19.556 1.00 88.94 84 GLU A N 1
ATOM 652 C CA . GLU A 1 84 ? 2.648 1.609 -18.480 1.00 88.94 84 GLU A CA 1
ATOM 653 C C . GLU A 1 84 ? 2.696 0.703 -17.247 1.00 88.94 84 GLU A C 1
ATOM 655 O O . GLU A 1 84 ? 2.685 1.182 -16.113 1.00 88.94 84 GLU A O 1
ATOM 660 N N . GLN A 1 85 ? 2.774 -0.615 -17.440 1.00 89.81 85 GLN A N 1
ATOM 661 C CA . GLN A 1 85 ? 2.841 -1.573 -16.330 1.00 89.81 85 GLN A CA 1
ATOM 662 C C . GLN A 1 85 ? 4.151 -1.437 -15.546 1.00 89.81 85 GLN A C 1
ATOM 664 O O . GLN A 1 85 ? 4.160 -1.571 -14.316 1.00 89.81 85 GLN A O 1
ATOM 669 N N . ASN A 1 86 ? 5.245 -1.126 -16.244 1.00 92.19 86 ASN A N 1
ATOM 670 C CA . ASN A 1 86 ? 6.527 -0.829 -15.636 1.00 92.19 86 ASN A CA 1
ATOM 671 C C . ASN A 1 86 ? 6.399 0.421 -14.762 1.00 92.19 86 ASN A C 1
ATOM 673 O O . ASN A 1 86 ? 6.714 0.358 -13.575 1.00 92.19 86 ASN A O 1
ATOM 677 N N . MET A 1 87 ? 5.826 1.505 -15.292 1.00 92.00 87 MET A N 1
ATOM 678 C CA . MET A 1 87 ? 5.614 2.752 -14.552 1.00 92.00 87 MET A CA 1
ATOM 679 C C . MET A 1 87 ? 4.699 2.596 -13.329 1.00 92.00 87 MET A C 1
ATOM 681 O O . MET A 1 87 ? 5.015 3.136 -12.264 1.00 92.00 87 MET A O 1
ATOM 685 N N . VAL A 1 88 ? 3.627 1.800 -13.430 1.00 92.25 88 VAL A N 1
ATOM 686 C CA . VAL A 1 88 ? 2.716 1.494 -12.308 1.00 92.25 88 VAL A CA 1
ATOM 687 C C . VAL A 1 88 ? 3.451 0.852 -11.130 1.00 92.25 88 VAL A C 1
ATOM 689 O O . VAL A 1 88 ? 3.115 1.130 -9.982 1.00 92.25 88 VAL A O 1
ATOM 692 N N . ASN A 1 89 ? 4.471 0.033 -11.388 1.00 92.00 89 ASN A N 1
ATOM 693 C CA . ASN A 1 89 ? 5.276 -0.604 -10.343 1.00 92.00 89 ASN A CA 1
ATOM 694 C C . ASN A 1 89 ? 6.546 0.197 -9.997 1.00 92.00 89 ASN A C 1
ATOM 696 O O . ASN A 1 89 ? 7.065 0.093 -8.888 1.00 92.00 89 ASN A O 1
ATOM 700 N N . PHE A 1 90 ? 7.042 1.038 -10.902 1.00 94.50 90 PHE A N 1
ATOM 701 C CA . PHE A 1 90 ? 8.245 1.848 -10.717 1.00 94.50 90 PHE A CA 1
ATOM 702 C C . PHE A 1 90 ? 8.003 3.069 -9.821 1.00 94.50 90 PHE A C 1
ATOM 704 O O . PHE A 1 90 ? 8.712 3.253 -8.828 1.00 94.50 90 PHE A O 1
ATOM 711 N N . VAL A 1 91 ? 6.969 3.870 -10.103 1.00 94.25 91 VAL A N 1
ATOM 712 C CA . VAL A 1 91 ? 6.673 5.109 -9.357 1.00 94.25 91 VAL A CA 1
ATOM 713 C C . VAL A 1 91 ? 6.447 4.873 -7.853 1.00 94.25 91 VAL A C 1
ATOM 715 O O . VAL A 1 91 ? 6.994 5.643 -7.053 1.00 94.25 91 VAL A O 1
ATOM 718 N N . PRO A 1 92 ? 5.735 3.814 -7.411 1.00 93.25 92 PRO A N 1
ATOM 719 C CA . PRO A 1 92 ? 5.585 3.514 -5.988 1.00 93.25 92 PRO A CA 1
ATOM 720 C C . 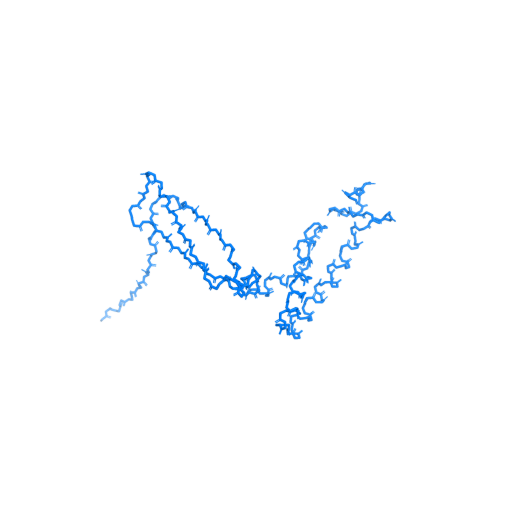PRO A 1 92 ? 6.909 3.364 -5.232 1.00 93.25 92 PRO A C 1
ATOM 722 O O . PRO A 1 92 ? 7.000 3.822 -4.093 1.00 93.25 92 PRO A O 1
ATOM 725 N N . ASN A 1 93 ? 7.958 2.809 -5.857 1.00 94.50 93 ASN A N 1
ATOM 726 C CA . ASN A 1 93 ? 9.276 2.685 -5.225 1.00 94.50 93 ASN A CA 1
ATOM 727 C C . ASN A 1 93 ? 9.893 4.060 -4.917 1.00 94.50 93 ASN A C 1
ATOM 729 O O . ASN A 1 93 ? 10.457 4.255 -3.837 1.00 94.50 93 ASN A O 1
ATOM 733 N N . ILE A 1 94 ? 9.736 5.029 -5.825 1.00 94.31 94 ILE A N 1
ATOM 734 C CA . ILE A 1 94 ? 10.235 6.403 -5.661 1.00 94.31 94 ILE A CA 1
ATOM 735 C C . ILE A 1 94 ? 9.479 7.110 -4.532 1.00 94.31 94 ILE A C 1
ATOM 737 O O . ILE A 1 94 ? 10.085 7.687 -3.623 1.00 94.31 94 ILE A O 1
ATOM 741 N N . VAL A 1 95 ? 8.143 7.061 -4.574 1.00 92.62 95 VAL A N 1
ATOM 742 C CA . VAL A 1 95 ? 7.283 7.746 -3.598 1.00 92.62 95 VAL A CA 1
ATOM 743 C C . VAL A 1 95 ? 7.476 7.160 -2.199 1.00 92.62 95 VAL A C 1
ATOM 745 O O . VAL A 1 95 ? 7.626 7.920 -1.238 1.00 92.62 95 VAL A O 1
ATOM 748 N N . ALA A 1 96 ? 7.552 5.831 -2.081 1.00 92.50 96 ALA A N 1
ATOM 749 C CA . ALA A 1 96 ? 7.798 5.148 -0.814 1.00 92.50 96 ALA A CA 1
ATOM 750 C C . ALA A 1 96 ? 9.162 5.527 -0.221 1.00 92.50 96 ALA A C 1
ATOM 752 O O . ALA A 1 96 ? 9.242 5.878 0.959 1.00 92.50 96 ALA A O 1
ATOM 753 N N . LEU A 1 97 ? 10.227 5.522 -1.033 1.00 92.94 97 LEU A N 1
ATOM 754 C CA . LEU A 1 97 ? 11.566 5.905 -0.585 1.00 92.94 97 LEU A CA 1
ATOM 755 C C . LEU A 1 97 ? 11.606 7.361 -0.102 1.00 92.94 97 LEU A C 1
ATOM 757 O O . LEU A 1 97 ? 12.127 7.637 0.982 1.00 92.94 97 LEU A O 1
ATOM 761 N N . ASN A 1 98 ? 11.020 8.289 -0.863 1.00 93.38 98 ASN A N 1
ATOM 762 C CA . ASN A 1 98 ? 10.937 9.702 -0.493 1.00 93.38 98 ASN A CA 1
ATOM 763 C C . ASN A 1 98 ? 10.167 9.899 0.824 1.00 93.38 98 ASN A C 1
ATOM 765 O O . ASN A 1 98 ? 10.636 10.594 1.726 1.00 93.38 98 ASN A O 1
ATOM 769 N N . TYR A 1 99 ? 9.015 9.241 0.971 1.00 92.38 99 TYR A N 1
ATOM 770 C CA . TYR A 1 99 ? 8.215 9.308 2.190 1.00 92.38 99 TYR A CA 1
ATOM 771 C C . TYR A 1 99 ? 8.972 8.762 3.410 1.00 92.38 99 TYR A C 1
ATOM 773 O O . TYR A 1 99 ? 9.055 9.441 4.436 1.00 92.38 99 TYR A O 1
ATOM 781 N N . LEU A 1 100 ? 9.573 7.570 3.309 1.00 92.31 100 LEU A N 1
ATOM 782 C CA . LEU A 1 100 ? 10.350 6.979 4.403 1.00 92.31 100 LEU A CA 1
ATOM 783 C C . LEU A 1 100 ? 11.537 7.859 4.806 1.00 92.31 100 LEU A C 1
ATOM 785 O O . LEU A 1 100 ? 11.869 7.956 5.988 1.00 92.31 100 LEU A O 1
ATOM 789 N N . THR A 1 101 ? 12.168 8.506 3.826 1.00 93.94 101 THR A N 1
ATOM 790 C CA . THR A 1 101 ? 13.286 9.426 4.053 1.00 93.94 101 THR A CA 1
ATOM 791 C C . THR A 1 101 ? 12.815 10.657 4.824 1.00 93.94 101 THR A C 1
ATOM 793 O O . THR A 1 101 ? 13.366 10.973 5.878 1.00 93.94 101 THR A O 1
ATOM 796 N N . LYS A 1 102 ? 11.743 11.315 4.362 1.00 92.88 102 LYS A N 1
ATOM 797 C CA . LYS A 1 102 ? 11.177 12.513 5.007 1.00 92.88 102 LYS A CA 1
ATOM 798 C C . LYS A 1 102 ? 10.625 12.241 6.405 1.00 92.88 102 LYS A C 1
ATOM 800 O O . LYS A 1 102 ? 10.759 13.081 7.289 1.00 92.88 102 LYS A O 1
ATOM 805 N N . THR A 1 103 ? 10.045 11.063 6.621 1.00 90.56 103 THR A N 1
ATOM 806 C CA . THR A 1 103 ? 9.521 10.644 7.930 1.00 90.56 103 THR A CA 1
ATOM 807 C C . THR A 1 103 ? 10.581 10.041 8.851 1.00 90.56 103 THR A C 1
ATOM 809 O O . THR A 1 103 ? 10.257 9.682 9.980 1.00 90.56 103 THR A O 1
ATOM 812 N N . LYS A 1 104 ? 11.844 9.944 8.404 1.00 92.06 104 LYS A N 1
ATOM 813 C CA . LYS A 1 104 ? 12.960 9.321 9.141 1.00 92.06 104 LYS A CA 1
ATOM 814 C C . LYS A 1 104 ? 12.692 7.858 9.534 1.00 92.06 104 LYS A C 1
ATOM 816 O O . LYS A 1 104 ? 13.219 7.373 10.529 1.00 92.06 104 LYS A O 1
ATOM 821 N N . LYS A 1 105 ? 11.884 7.148 8.741 1.00 88.94 105 LYS A N 1
ATOM 822 C CA . LYS A 1 105 ? 11.530 5.726 8.921 1.00 88.94 105 LYS A CA 1
ATOM 823 C C . LYS A 1 105 ? 12.293 4.795 7.968 1.00 88.94 105 LYS A C 1
ATOM 825 O O . LYS A 1 105 ? 12.015 3.598 7.913 1.00 88.94 105 LYS A O 1
ATOM 830 N N . LEU A 1 106 ? 13.234 5.328 7.186 1.00 92.62 106 LEU A N 1
ATOM 831 C CA . LEU A 1 106 ? 13.994 4.555 6.207 1.00 92.62 106 LEU A CA 1
ATOM 832 C C . LEU A 1 106 ? 14.963 3.577 6.883 1.00 92.62 106 LEU A C 1
ATOM 834 O O . LEU A 1 106 ? 15.813 3.971 7.677 1.00 92.62 106 LEU A O 1
ATOM 838 N N . THR A 1 107 ? 14.882 2.304 6.498 1.00 93.69 107 THR A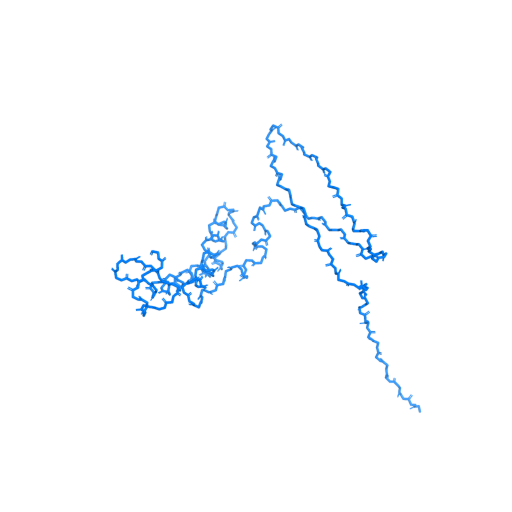 N 1
ATOM 839 C CA . THR A 1 107 ? 15.849 1.271 6.890 1.00 93.69 107 THR A CA 1
ATOM 840 C C . THR A 1 107 ? 16.764 0.923 5.719 1.00 93.69 107 THR A C 1
ATOM 842 O O . THR A 1 107 ? 16.408 1.109 4.552 1.00 93.69 107 THR A O 1
ATOM 845 N N . LYS A 1 108 ? 17.938 0.349 6.014 1.00 95.88 108 LYS A N 1
ATOM 846 C CA . LYS A 1 108 ? 18.872 -0.122 4.978 1.00 95.88 108 LYS A CA 1
ATOM 847 C C . LYS A 1 108 ? 18.222 -1.152 4.042 1.00 95.88 108 LYS A C 1
ATOM 849 O O . LYS A 1 108 ? 18.392 -1.039 2.833 1.00 95.88 108 LYS A O 1
ATOM 854 N N . LYS A 1 109 ? 17.424 -2.083 4.589 1.00 94.38 109 LYS A N 1
ATOM 855 C CA . LYS A 1 109 ? 16.661 -3.092 3.827 1.00 94.38 109 LYS A CA 1
ATOM 856 C C . LYS A 1 109 ? 15.766 -2.431 2.772 1.00 94.38 109 LYS A C 1
ATOM 858 O O . LYS A 1 109 ? 15.855 -2.769 1.596 1.00 94.38 109 LYS A O 1
ATOM 863 N N . TYR A 1 110 ? 14.924 -1.481 3.185 1.00 93.62 110 TYR A N 1
ATOM 864 C CA . TYR A 1 110 ? 13.975 -0.831 2.275 1.00 93.62 110 TYR A CA 1
ATOM 865 C C . TYR A 1 110 ? 14.663 0.095 1.275 1.00 93.62 110 TYR A C 1
ATOM 867 O O . TYR A 1 110 ? 14.269 0.122 0.115 1.00 93.62 110 TYR A O 1
ATOM 875 N N . SER A 1 111 ? 15.728 0.784 1.694 1.00 95.31 111 SER A N 1
ATOM 876 C CA . SER A 1 111 ? 16.549 1.602 0.797 1.00 95.31 111 SER A CA 1
ATOM 877 C C . SER A 1 111 ? 17.157 0.763 -0.329 1.00 95.31 111 SER A C 1
ATOM 879 O O . SER A 1 111 ? 16.967 1.065 -1.503 1.00 95.31 111 SER A O 1
ATOM 881 N N . GLN A 1 112 ? 17.816 -0.347 0.016 1.00 96.56 112 GLN A N 1
ATOM 882 C CA . GLN A 1 112 ? 18.444 -1.229 -0.968 1.00 96.56 112 GLN A CA 1
ATOM 883 C C . GLN A 1 112 ? 17.421 -1.842 -1.929 1.00 96.56 112 GLN A C 1
ATOM 885 O O . GLN A 1 112 ? 17.647 -1.826 -3.136 1.00 96.56 112 GLN A O 1
ATOM 890 N N . LYS A 1 113 ? 16.283 -2.326 -1.411 1.00 95.50 113 LYS A N 1
ATOM 891 C CA . LYS A 1 113 ? 15.206 -2.898 -2.232 1.00 95.50 113 LYS A CA 1
ATOM 892 C C . LYS A 1 113 ? 14.624 -1.863 -3.199 1.00 95.50 113 LYS A C 1
ATOM 894 O O . LYS A 1 113 ? 14.543 -2.129 -4.393 1.00 95.50 113 LYS A O 1
ATOM 899 N N . ALA A 1 114 ? 14.286 -0.670 -2.707 1.00 95.75 114 ALA A N 1
ATOM 900 C CA . ALA A 1 114 ? 13.745 0.401 -3.540 1.00 95.75 114 ALA A CA 1
ATOM 901 C C . ALA A 1 114 ? 14.742 0.839 -4.624 1.00 95.75 114 ALA A C 1
ATOM 903 O O . ALA A 1 114 ? 14.356 0.993 -5.777 1.00 95.75 114 ALA A O 1
ATOM 904 N N . ILE A 1 115 ? 16.027 1.000 -4.284 1.00 96.69 115 ILE A N 1
ATOM 905 C CA . ILE A 1 115 ? 17.067 1.389 -5.250 1.00 96.69 115 ILE A CA 1
ATOM 906 C C . ILE A 1 115 ? 17.260 0.317 -6.323 1.00 96.69 115 ILE A C 1
ATOM 908 O O . ILE A 1 115 ? 17.308 0.661 -7.501 1.00 96.69 115 ILE A O 1
ATOM 912 N N . ALA A 1 116 ? 17.320 -0.962 -5.947 1.00 96.81 116 ALA A N 1
ATOM 913 C CA . ALA A 1 116 ? 17.434 -2.059 -6.908 1.00 96.81 116 ALA A CA 1
ATOM 914 C C . ALA A 1 116 ? 16.231 -2.098 -7.868 1.00 96.81 116 ALA A C 1
ATOM 916 O O . ALA A 1 116 ? 16.410 -2.141 -9.086 1.00 96.81 116 ALA A O 1
ATOM 917 N N . ASN A 1 117 ? 15.012 -1.980 -7.331 1.00 97.12 117 ASN A N 1
ATOM 918 C CA . ASN A 1 117 ? 13.786 -1.904 -8.126 1.00 97.12 117 ASN A CA 1
ATOM 919 C C . ASN A 1 117 ? 13.796 -0.695 -9.072 1.00 97.12 117 ASN A C 1
ATOM 921 O O . ASN A 1 117 ? 13.432 -0.825 -10.238 1.00 97.12 117 ASN A O 1
ATOM 925 N N . MET A 1 118 ? 14.243 0.473 -8.599 1.00 96.44 118 MET A N 1
ATOM 926 C CA . MET A 1 118 ? 14.338 1.673 -9.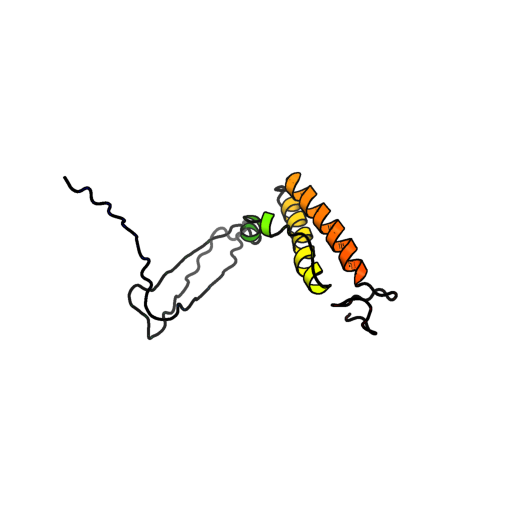430 1.00 96.44 118 MET A CA 1
ATOM 927 C C . MET A 1 118 ? 15.382 1.520 -10.544 1.00 96.44 118 MET A C 1
ATOM 929 O O . MET A 1 118 ? 15.131 1.902 -11.680 1.00 96.44 118 MET A O 1
ATOM 933 N N . GLN A 1 119 ? 16.544 0.931 -10.266 1.00 96.81 119 GLN A N 1
ATOM 934 C CA . GLN A 1 119 ? 17.551 0.676 -11.301 1.00 96.81 119 GLN A CA 1
ATOM 935 C C . GLN A 1 119 ? 17.019 -0.272 -12.386 1.00 96.81 119 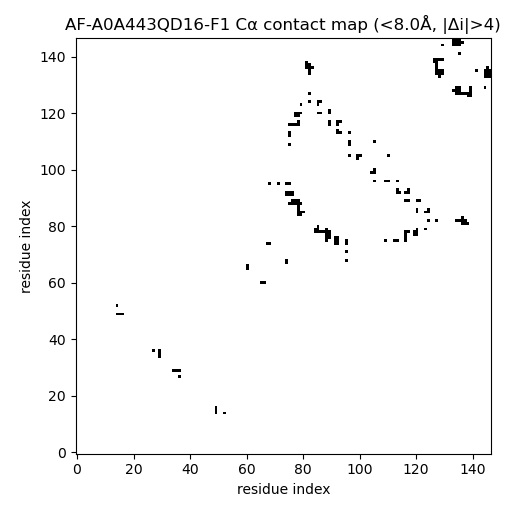GLN A C 1
ATOM 937 O O . GLN A 1 119 ? 17.204 -0.005 -13.576 1.00 96.81 119 GLN A O 1
ATOM 942 N N . SER A 1 120 ? 16.326 -1.341 -11.980 1.00 96.06 120 SER A N 1
ATOM 943 C CA . SER A 1 120 ? 15.686 -2.292 -12.897 1.00 96.06 120 SER A CA 1
ATOM 944 C C . SER A 1 120 ? 14.594 -1.619 -13.737 1.00 96.06 120 SER A C 1
ATOM 946 O O . SER A 1 120 ? 14.643 -1.658 -14.968 1.00 96.06 120 SER A O 1
ATOM 948 N N . GLY A 1 121 ? 13.666 -0.908 -13.087 1.00 95.19 121 GLY A N 1
ATOM 949 C CA . GLY A 1 121 ? 12.560 -0.219 -13.752 1.00 95.19 121 GLY A CA 1
ATOM 950 C C . GLY A 1 121 ? 13.008 0.895 -14.687 1.00 95.19 121 GLY A C 1
ATOM 951 O O . GLY A 1 121 ? 12.474 1.000 -15.783 1.00 95.19 121 GLY A O 1
ATOM 952 N N . TYR A 1 122 ? 14.031 1.668 -14.313 1.00 95.31 122 TYR A N 1
ATOM 953 C CA . TYR A 1 122 ? 14.602 2.701 -15.177 1.00 95.31 122 TYR A CA 1
ATOM 954 C C . TYR A 1 122 ? 15.219 2.097 -16.439 1.00 95.31 122 TYR A C 1
ATOM 956 O O . TYR A 1 122 ? 14.916 2.526 -17.549 1.00 95.31 122 TYR A O 1
ATOM 964 N N . LYS A 1 123 ? 16.041 1.049 -16.287 1.00 94.44 123 LYS A N 1
ATOM 965 C CA . LYS A 1 123 ? 16.628 0.343 -17.432 1.00 94.44 123 LYS A CA 1
ATOM 966 C C . LYS A 1 123 ? 15.548 -0.233 -18.349 1.00 94.44 123 LYS A C 1
ATOM 968 O O . LYS A 1 123 ? 15.718 -0.208 -19.564 1.00 94.44 123 LYS A O 1
ATOM 973 N N . ARG A 1 124 ? 14.463 -0.758 -17.776 1.00 91.69 124 ARG A N 1
ATOM 974 C CA . ARG A 1 124 ? 13.328 -1.292 -18.532 1.00 91.69 124 ARG A CA 1
ATOM 975 C C . ARG A 1 124 ? 12.555 -0.188 -19.253 1.00 91.69 124 ARG A C 1
ATOM 977 O O . ARG A 1 124 ? 12.269 -0.355 -20.431 1.00 91.69 124 ARG A O 1
ATOM 984 N N . GLU A 1 125 ? 12.282 0.937 -18.601 1.00 92.00 125 GLU A N 1
ATOM 985 C CA . GLU A 1 125 ? 11.555 2.061 -19.206 1.00 92.00 125 GLU A CA 1
ATOM 986 C C . GLU A 1 125 ? 12.299 2.624 -20.421 1.00 92.00 125 GLU A C 1
ATOM 988 O O . GLU A 1 125 ? 11.696 2.891 -21.454 1.00 92.00 125 GLU A O 1
ATOM 993 N N . LEU A 1 126 ? 13.634 2.688 -20.356 1.00 92.12 126 LEU A N 1
ATOM 994 C CA . LEU A 1 126 ? 14.467 3.100 -21.489 1.00 92.12 126 LEU A CA 1
ATOM 995 C C . LEU A 1 126 ? 14.324 2.201 -22.728 1.00 92.12 126 LEU A C 1
ATOM 997 O O . LEU A 1 126 ? 14.640 2.650 -23.824 1.00 92.12 126 LEU A O 1
ATOM 1001 N N . THR A 1 127 ? 13.842 0.960 -22.594 1.00 89.88 127 THR A N 1
ATOM 1002 C CA . THR A 1 127 ? 13.564 0.094 -23.759 1.00 89.88 127 THR A CA 1
ATOM 1003 C C . THR A 1 127 ? 12.325 0.521 -24.549 1.00 89.88 127 THR A C 1
ATOM 1005 O O . THR A 1 127 ? 12.150 0.079 -25.683 1.00 89.88 127 THR A O 1
ATOM 1008 N N . TYR A 1 128 ? 11.498 1.391 -23.965 1.00 87.44 128 TYR A N 1
ATOM 1009 C CA . TYR A 1 128 ? 10.316 1.988 -24.584 1.00 87.44 128 TYR A CA 1
ATOM 1010 C C . TYR A 1 128 ? 10.549 3.444 -25.021 1.00 87.44 128 TYR A C 1
ATOM 1012 O O . TYR A 1 128 ? 9.615 4.090 -25.491 1.00 87.44 128 TYR A O 1
ATOM 1020 N N . CYS A 1 129 ? 11.777 3.954 -24.865 1.00 86.44 129 CYS A N 1
ATOM 1021 C CA . CYS A 1 129 ? 12.185 5.279 -25.317 1.00 86.44 129 CYS A CA 1
ATOM 1022 C C . CYS A 1 129 ? 12.592 5.237 -26.797 1.00 86.44 129 CYS A C 1
ATOM 1024 O O . CYS A 1 129 ? 13.397 4.397 -27.210 1.00 86.44 129 CYS A O 1
ATOM 1026 N N . HIS A 1 130 ? 12.055 6.159 -27.587 1.00 85.38 130 HIS A N 1
ATOM 1027 C CA . HIS A 1 130 ? 12.385 6.349 -28.995 1.00 85.38 130 HIS A CA 1
ATOM 1028 C C . HIS A 1 130 ? 13.590 7.281 -29.170 1.00 85.38 130 HIS A C 1
ATOM 1030 O O . HIS A 1 130 ? 14.003 7.996 -28.258 1.00 85.38 130 HIS A O 1
ATOM 1036 N N . ASN A 1 131 ? 14.151 7.319 -30.381 1.00 85.50 131 ASN A N 1
ATOM 1037 C CA . ASN A 1 131 ? 15.302 8.178 -30.697 1.00 85.50 131 ASN A CA 1
ATOM 1038 C C . ASN A 1 131 ? 15.003 9.683 -30.569 1.00 85.50 131 ASN A C 1
ATOM 1040 O O . ASN A 1 131 ? 15.929 10.475 -30.408 1.00 85.50 131 ASN A O 1
ATOM 1044 N N . ASP A 1 132 ? 13.733 10.077 -30.673 1.00 86.31 132 ASP A N 1
ATOM 1045 C CA . ASP A 1 132 ? 13.273 11.455 -30.482 1.00 86.31 132 ASP A CA 1
ATOM 1046 C C . ASP A 1 132 ? 13.030 11.812 -29.001 1.00 86.31 132 ASP A C 1
ATOM 1048 O O . ASP A 1 132 ? 12.742 12.966 -28.690 1.00 86.31 132 ASP A O 1
ATOM 1052 N N . GLY A 1 133 ? 13.190 10.847 -28.087 1.00 84.88 133 GLY A N 1
ATOM 1053 C CA . GLY A 1 133 ? 12.973 11.005 -26.649 1.00 84.88 133 GLY A CA 1
ATOM 1054 C C . GLY A 1 133 ? 11.532 10.771 -26.186 1.00 84.88 133 GLY A C 1
ATOM 1055 O O . GLY A 1 133 ? 11.272 10.893 -24.988 1.00 84.88 133 GLY A O 1
ATOM 1056 N N . SER A 1 134 ? 10.611 10.437 -27.095 1.00 86.94 134 SER A N 1
ATOM 1057 C CA . SER A 1 134 ? 9.244 10.036 -26.744 1.00 86.94 134 SER A CA 1
ATOM 1058 C C . SER A 1 134 ? 9.205 8.623 -26.152 1.00 86.94 134 SER A C 1
ATOM 1060 O O . SER A 1 134 ? 10.122 7.824 -26.353 1.00 86.94 134 SER A O 1
ATOM 1062 N N . PHE A 1 135 ? 8.133 8.298 -25.427 1.00 86.44 135 PHE A N 1
ATOM 1063 C CA . PHE A 1 135 ? 7.904 6.960 -24.865 1.00 86.44 135 PHE A CA 1
ATOM 1064 C C . PHE A 1 135 ? 6.628 6.332 -25.440 1.00 86.44 135 PHE A C 1
ATOM 1066 O O . PHE A 1 135 ? 5.672 7.030 -25.793 1.00 86.44 135 PHE A O 1
ATOM 1073 N N . SER A 1 136 ? 6.603 5.000 -25.519 1.00 82.12 136 SER A N 1
ATOM 1074 C CA . SER A 1 136 ? 5.426 4.229 -25.939 1.00 82.12 136 SER A CA 1
ATOM 1075 C C . SER A 1 136 ? 5.005 3.190 -24.904 1.00 82.12 136 SER A C 1
ATOM 1077 O O . SER A 1 136 ? 5.816 2.638 -24.166 1.00 82.12 136 SER A O 1
ATOM 1079 N N . ALA A 1 137 ? 3.707 2.888 -24.906 1.00 73.06 137 ALA A N 1
ATOM 1080 C CA . ALA A 1 137 ? 3.099 1.799 -24.146 1.00 73.06 137 ALA A CA 1
ATOM 1081 C C . ALA A 1 137 ? 3.749 0.437 -24.444 1.00 73.06 137 ALA A C 1
ATOM 1083 O O . ALA A 1 137 ? 4.048 -0.359 -23.550 1.00 73.06 137 ALA A O 1
ATOM 1084 N N . PHE A 1 138 ? 4.009 0.187 -25.728 1.00 72.06 138 PHE A N 1
ATOM 1085 C CA . PHE A 1 138 ? 4.583 -1.045 -26.252 1.00 72.06 138 PHE A CA 1
ATOM 1086 C C . PHE A 1 138 ? 5.954 -0.781 -26.889 1.00 72.06 138 PHE A C 1
ATOM 1088 O O . PHE A 1 138 ? 6.375 0.364 -27.043 1.00 72.06 138 PHE A O 1
ATOM 1095 N N . VAL A 1 139 ? 6.676 -1.861 -27.210 1.00 63.50 139 VAL A N 1
ATOM 1096 C CA . VAL A 1 139 ? 8.010 -1.832 -27.843 1.00 63.50 139 VAL A CA 1
ATOM 1097 C C . VAL A 1 139 ? 8.026 -0.896 -29.066 1.00 63.50 139 VAL A C 1
ATOM 1099 O O . VAL A 1 139 ? 6.995 -0.674 -29.693 1.00 63.50 139 VAL A O 1
ATOM 1102 N N . VAL A 1 140 ? 9.219 -0.412 -29.431 1.00 57.12 140 VAL A N 1
ATOM 1103 C CA . VAL A 1 140 ? 9.598 0.466 -30.568 1.00 57.12 140 VAL A CA 1
ATOM 1104 C C . VAL A 1 140 ? 9.149 -0.025 -31.976 1.00 57.12 140 VAL A C 1
ATOM 1106 O O . VAL A 1 140 ? 9.758 0.309 -32.987 1.00 57.12 140 VAL A O 1
ATOM 1109 N N . SER A 1 141 ? 8.123 -0.871 -32.105 1.00 55.16 141 SER A N 1
ATOM 1110 C CA . SER A 1 141 ? 7.472 -1.181 -33.386 1.00 55.16 141 SER A CA 1
ATOM 1111 C C . SER A 1 141 ? 6.417 -0.149 -33.789 1.00 55.16 141 SER A C 1
ATOM 1113 O O . SER A 1 141 ? 6.036 -0.107 -34.960 1.00 55.16 141 SER A O 1
ATOM 1115 N N . ASP A 1 142 ? 5.942 0.674 -32.852 1.00 55.09 142 ASP A N 1
ATOM 1116 C CA . ASP A 1 142 ? 4.976 1.728 -33.153 1.00 55.09 142 ASP A CA 1
ATOM 1117 C C . ASP A 1 142 ? 5.686 2.923 -33.799 1.00 55.09 142 ASP A C 1
ATOM 1119 O O . ASP A 1 142 ? 6.628 3.484 -33.246 1.00 55.09 142 ASP A O 1
ATOM 1123 N N . ARG A 1 143 ? 5.238 3.307 -35.004 1.00 54.12 143 ARG A N 1
ATOM 1124 C CA . ARG A 1 143 ? 5.829 4.394 -35.815 1.00 54.12 143 ARG A CA 1
ATOM 1125 C C . ARG A 1 143 ? 5.828 5.762 -35.124 1.00 54.12 143 ARG A C 1
ATOM 1127 O O . ARG A 1 143 ? 6.583 6.632 -35.547 1.00 54.12 143 ARG A O 1
ATOM 1134 N N . ASN A 1 144 ? 4.980 5.942 -34.114 1.00 57.19 144 ASN A N 1
ATOM 1135 C CA . ASN A 1 144 ? 4.789 7.194 -33.398 1.00 57.19 144 ASN A CA 1
ATOM 1136 C C . ASN A 1 144 ? 4.840 6.919 -31.887 1.00 57.19 144 ASN A C 1
ATOM 1138 O O . ASN A 1 144 ? 4.200 5.976 -31.413 1.00 57.19 144 ASN A O 1
ATOM 1142 N N . GLY A 1 145 ? 5.553 7.766 -31.140 1.00 57.00 145 GLY A N 1
ATOM 1143 C CA . GLY A 1 145 ? 5.459 7.822 -29.681 1.00 57.00 145 GLY A CA 1
ATOM 1144 C C . GLY A 1 145 ? 4.033 8.133 -29.220 1.00 57.00 145 GLY A C 1
ATOM 1145 O O . GLY A 1 145 ? 3.250 8.749 -29.949 1.00 57.00 145 GLY A O 1
ATOM 1146 N N . SER A 1 146 ? 3.672 7.683 -28.017 1.00 63.72 146 SER A N 1
ATOM 1147 C CA . SER A 1 146 ? 2.348 7.964 -27.436 1.00 63.72 146 SER A CA 1
ATOM 1148 C C . SER A 1 146 ? 2.288 9.310 -26.704 1.00 63.72 146 SER A C 1
ATOM 1150 O O . SER A 1 146 ? 1.187 9.787 -26.424 1.00 63.72 146 SER A O 1
ATOM 1152 N N . THR A 1 147 ? 3.444 9.931 -26.435 1.00 55.53 147 THR A N 1
ATOM 1153 C CA . THR A 1 147 ? 3.609 11.260 -25.818 1.00 55.53 147 THR A CA 1
ATOM 1154 C C . THR A 1 147 ? 4.950 11.877 -26.168 1.00 55.53 147 THR A C 1
ATOM 1156 O O . THR A 1 147 ? 5.955 11.141 -26.023 1.00 55.53 147 THR A O 1
#

pLDDT: mean 87.21, std 10.01, range [50.12, 97.12]

Radius of gyration: 24.98 Å; Cα contacts (8 Å, |Δi|>4): 111; chains: 1; bounding box: 54×80×58 Å

Sequence (147 aa):
MRAYDVVFEKLLVKPECETVYQNSANLVMLNASRTSYNRTFNINLPQIFVPDSERISVSVIGDMLGAAITNIDDLLREPYGCGEQNMVNFVPNIVALNYLTKTKKLTKKYSQKAIANMQSGYKRELTYCHNDGSFSAFVVSDRNGST

InterPro domains:
  IPR008930 Terpenoid cyclases/protein prenyltransferase alpha-alpha toroid [SSF48239] (68-142)
  IPR011626 Alpha-macroglobulin-like, TED domain [PF07678] (58-147)
  IPR019742 Alpha-2-macroglobulin, conserved site [PS00477] (79-87)
  IPR047565 Alpha-macroglobulin-like, thiol-ester bond-forming region [SM01419] (71-100)
  IPR050473 Alpha-2-macroglobulin/Complement system [PTHR11412] (3-147)